Protein AF-A0A0G1MLL8-F1 (afdb_monomer)

Foldseek 3Di:
DVVVVVVVVVVVVVVVCVVVVVPPDDDDDVVVVVVVVQVVCLVVVNRPPDPPVSVVVVVVVVVVVVVVVVLVVQLVVLVVQLVVPPPDDPSVVVSVVSVVVSVVVVVVVVVVVVVVVVVVVVVVVVVD

Nearest PDB structures (foldseek):
  6t5a-assembly1_A  TM=3.967E-01  e=5.509E+00  Human alphaherpesvirus 1

InterPro domains:
  IPR043993 Type IV secretion system pilin [PF18895] (49-119)

Secondary structure (DSSP, 8-state):
-HHHHHHHHHHHHHHHHHHHHT-SS----HHHHHHHHHHHHHHHT-STT--HHHHHHHHHHHHHHHHHHHHHHHHHHHHHHHHTSSSS-HHHHHHHHHHHHHHHHHHHHHHHHHHHHHHHHHHHHHH-

Radius of gyration: 23.52 Å; Cα contacts (8 Å, |Δi|>4): 34; chains: 1; bounding box: 39×46×57 Å

Sequence (128 aa):
MKSILATIVALGQVYLLMPLTAMADVPMNLTDANTSLGEIGNTTGMGGAEDLTTVIGNLINVVLGVLGIIFLVLVVYAGFLYLTDQGGGEKAKKAMKLLTTAVIGIVIIVAAYAISNYVIGAMVAVTT

Solvent-accessible surface area (backbone atoms only — not comparable to full-atom values): 7321 Å² total; per-residue (Å²): 115,74,66,61,57,51,50,55,52,49,53,54,53,48,68,72,48,55,76,62,72,78,64,82,82,69,83,91,44,79,67,58,56,52,52,52,50,44,53,51,13,63,75,68,76,66,30,82,82,63,52,71,66,55,60,50,49,53,52,49,53,53,51,50,54,56,49,51,55,53,51,52,54,49,49,52,52,27,49,52,41,33,70,70,30,92,80,74,49,72,48,28,59,50,17,50,54,50,46,54,54,50,51,52,53,53,51,52,54,54,49,51,53,53,50,52,53,50,54,52,51,53,55,55,64,72,73,108

Mean predicted aligned error: 16.37 Å

Organism: NCBI:txid1618993

Structure (mmCIF, N/CA/C/O backbone):
data_AF-A0A0G1MLL8-F1
#
_entry.id   AF-A0A0G1MLL8-F1
#
loop_
_atom_site.group_PDB
_atom_site.id
_atom_site.type_symbol
_atom_site.label_atom_id
_atom_site.label_alt_id
_atom_site.label_comp_id
_atom_site.label_asym_id
_atom_site.label_entity_id
_atom_site.label_seq_id
_atom_site.pdbx_PDB_ins_code
_atom_site.Cartn_x
_atom_site.Cartn_y
_atom_site.Cartn_z
_atom_site.occupancy
_atom_site.B_iso_or_equiv
_atom_site.auth_seq_id
_atom_site.auth_comp_id
_atom_site.auth_asym_id
_atom_site.auth_atom_id
_atom_site.pdbx_PDB_model_num
ATOM 1 N N . MET A 1 1 ? -9.888 -34.776 10.153 1.00 55.78 1 MET A N 1
ATOM 2 C CA . MET A 1 1 ? -8.966 -33.667 9.802 1.00 55.78 1 MET A CA 1
ATOM 3 C C . MET A 1 1 ? -7.843 -34.082 8.848 1.00 55.78 1 MET A C 1
ATOM 5 O O . MET A 1 1 ? -7.554 -33.321 7.939 1.00 55.78 1 MET A O 1
ATOM 9 N N . LYS A 1 2 ? -7.243 -35.278 8.985 1.00 50.72 2 LYS A N 1
ATOM 10 C CA . LYS A 1 2 ? -6.135 -35.734 8.117 1.00 50.72 2 LYS A CA 1
ATOM 11 C C . LYS A 1 2 ? -6.505 -35.911 6.627 1.00 50.72 2 LYS A C 1
ATOM 13 O O . LYS A 1 2 ? -5.658 -35.694 5.773 1.00 50.72 2 LYS A O 1
ATOM 18 N N . SER A 1 3 ? -7.761 -36.243 6.311 1.00 49.22 3 SER A N 1
ATOM 19 C CA . SER A 1 3 ? -8.236 -36.440 4.931 1.00 49.22 3 SER A CA 1
ATOM 20 C C . SER A 1 3 ? -8.367 -35.143 4.124 1.00 49.22 3 SER A C 1
ATOM 22 O O . SER A 1 3 ? -8.026 -35.141 2.952 1.00 49.22 3 SER A O 1
ATOM 24 N N . ILE A 1 4 ? -8.776 -34.031 4.749 1.00 65.75 4 ILE A N 1
ATOM 25 C CA . ILE A 1 4 ? -8.935 -32.723 4.077 1.00 65.75 4 ILE A CA 1
ATOM 26 C C . ILE A 1 4 ? -7.576 -32.144 3.659 1.00 65.75 4 ILE A C 1
ATOM 28 O O . ILE A 1 4 ? -7.432 -31.629 2.553 1.00 65.75 4 ILE A O 1
ATOM 32 N N . LEU A 1 5 ? -6.559 -32.288 4.515 1.00 57.59 5 LEU A N 1
ATOM 33 C CA . LEU A 1 5 ? -5.183 -31.897 4.196 1.00 57.59 5 LEU A CA 1
ATOM 34 C C . LEU A 1 5 ? -4.614 -32.721 3.029 1.00 57.59 5 LEU A C 1
ATOM 36 O O . LEU A 1 5 ? -3.973 -32.159 2.148 1.00 57.59 5 LEU A O 1
ATOM 40 N N . ALA A 1 6 ? -4.903 -34.026 2.976 1.00 63.22 6 ALA A N 1
ATOM 41 C CA . ALA A 1 6 ? -4.464 -34.886 1.877 1.00 63.22 6 ALA A CA 1
ATOM 42 C C . ALA A 1 6 ? -5.124 -34.521 0.534 1.00 63.22 6 ALA A C 1
ATOM 44 O O . ALA A 1 6 ? -4.461 -34.573 -0.497 1.00 63.22 6 ALA A O 1
ATOM 45 N N . THR A 1 7 ? -6.394 -34.100 0.527 1.00 65.00 7 THR A N 1
ATOM 46 C CA . THR A 1 7 ? -7.098 -33.696 -0.705 1.00 65.00 7 THR A CA 1
ATOM 47 C C . THR A 1 7 ? -6.607 -32.354 -1.253 1.00 65.00 7 THR A C 1
ATOM 49 O O . THR A 1 7 ? -6.464 -32.216 -2.463 1.00 65.00 7 THR A O 1
ATOM 52 N N . ILE A 1 8 ? -6.288 -31.383 -0.389 1.00 70.62 8 ILE A N 1
ATOM 53 C CA . ILE A 1 8 ? -5.698 -30.096 -0.807 1.00 70.62 8 ILE A CA 1
ATOM 54 C C . ILE A 1 8 ? -4.297 -30.310 -1.390 1.00 70.62 8 ILE A C 1
ATOM 56 O O . ILE A 1 8 ? -3.970 -29.745 -2.431 1.00 70.62 8 ILE A O 1
ATOM 60 N N . VAL A 1 9 ? -3.491 -31.175 -0.765 1.00 70.88 9 VAL A N 1
ATOM 61 C CA . VAL A 1 9 ? -2.171 -31.543 -1.294 1.00 70.88 9 VAL A CA 1
ATOM 62 C C . VAL A 1 9 ? -2.313 -32.282 -2.626 1.00 70.88 9 VAL A C 1
ATOM 64 O O . VAL A 1 9 ? -1.617 -31.932 -3.571 1.00 70.88 9 VAL A O 1
ATOM 67 N N . ALA A 1 10 ? -3.250 -33.227 -2.755 1.00 64.44 10 ALA A N 1
ATOM 68 C CA . ALA A 1 10 ? -3.488 -33.946 -4.008 1.00 64.44 10 ALA A CA 1
ATOM 69 C C . ALA A 1 10 ? -3.959 -33.023 -5.147 1.00 64.44 10 ALA A C 1
ATOM 71 O O . ALA A 1 10 ? -3.465 -33.142 -6.264 1.00 64.44 10 ALA A O 1
ATOM 72 N N . LEU A 1 11 ? -4.846 -32.061 -4.872 1.00 65.88 11 LEU A N 1
ATOM 73 C CA . LEU A 1 11 ? -5.262 -31.050 -5.852 1.00 65.88 11 LEU A CA 1
ATOM 74 C C . LEU A 1 11 ? -4.103 -30.124 -6.248 1.00 65.88 11 LEU A C 1
ATOM 76 O O . LEU A 1 11 ? -3.963 -29.797 -7.424 1.00 65.88 11 LEU A O 1
ATOM 80 N N . GLY A 1 12 ? -3.233 -29.768 -5.298 1.00 67.38 12 GLY A N 1
ATOM 81 C CA . GLY A 1 12 ? -2.010 -29.010 -5.571 1.00 67.38 12 GLY A CA 1
ATOM 82 C C . GLY A 1 12 ? -1.007 -29.773 -6.445 1.00 67.38 12 GLY A C 1
ATOM 83 O O . GLY A 1 12 ? -0.409 -29.180 -7.337 1.00 67.38 12 GLY A O 1
ATOM 84 N N . GLN A 1 13 ? -0.863 -31.090 -6.250 1.00 60.09 13 GLN A N 1
ATOM 85 C CA . GLN A 1 13 ? -0.022 -31.940 -7.106 1.00 60.09 13 GLN A CA 1
ATOM 86 C C . GLN A 1 13 ? -0.613 -32.101 -8.516 1.00 60.09 13 GLN A C 1
ATOM 88 O O . GLN A 1 13 ? 0.126 -32.092 -9.495 1.00 60.09 13 GLN A O 1
ATOM 93 N N . VAL A 1 14 ? -1.941 -32.196 -8.640 1.00 62.62 14 VAL A N 1
ATOM 94 C CA . VAL A 1 14 ? -2.627 -32.269 -9.941 1.00 62.62 14 VAL A CA 1
ATOM 95 C C . VAL A 1 14 ? -2.458 -30.968 -10.734 1.00 62.62 14 VAL A C 1
ATOM 97 O O . VAL A 1 14 ? -2.194 -31.028 -11.931 1.00 62.62 14 VAL A O 1
ATOM 100 N N . TYR A 1 15 ? -2.514 -29.802 -10.079 1.00 66.00 15 TYR A N 1
ATOM 101 C CA . TYR A 1 15 ? -2.303 -28.499 -10.730 1.00 66.00 15 TYR A CA 1
ATOM 102 C C . TYR A 1 15 ? -0.866 -28.316 -11.257 1.00 66.00 15 TYR A C 1
ATOM 104 O O . TYR A 1 15 ? -0.647 -27.621 -12.244 1.00 66.00 15 TYR A O 1
ATOM 112 N N . LEU A 1 16 ? 0.106 -28.988 -10.632 1.00 57.06 16 LEU A N 1
ATOM 113 C CA . LEU A 1 16 ? 1.511 -29.024 -11.053 1.00 57.06 16 LEU A CA 1
ATOM 114 C C . LEU A 1 16 ? 1.778 -30.031 -12.192 1.00 57.06 16 LEU A C 1
ATOM 116 O O . LEU A 1 16 ? 2.770 -29.895 -12.901 1.00 57.06 16 LEU A O 1
ATOM 120 N N . LEU A 1 17 ? 0.895 -31.022 -12.388 1.00 54.56 17 LEU A N 1
ATOM 121 C CA . LEU A 1 17 ? 1.021 -32.089 -13.398 1.00 54.56 17 LEU A CA 1
ATOM 122 C C . LEU A 1 17 ? 0.201 -31.849 -14.680 1.00 54.56 17 LEU A C 1
ATOM 124 O O . LEU A 1 17 ? 0.489 -32.462 -15.706 1.00 54.56 17 LEU A O 1
ATOM 128 N N . MET A 1 18 ? -0.777 -30.936 -14.661 1.00 61.22 18 MET A N 1
ATOM 129 C CA . MET A 1 18 ? -1.563 -30.542 -15.841 1.00 61.22 18 MET A CA 1
ATOM 130 C C . MET A 1 18 ? -0.758 -30.052 -17.064 1.00 61.22 18 MET A C 1
ATOM 132 O O . MET A 1 18 ? -1.211 -30.323 -18.178 1.00 61.22 18 MET A O 1
ATOM 136 N N . PRO A 1 19 ? 0.424 -29.410 -16.949 1.00 61.06 19 PRO A N 1
ATOM 137 C CA . PRO A 1 19 ? 1.190 -29.062 -18.145 1.00 61.06 19 PRO A CA 1
ATOM 138 C C . PRO A 1 19 ? 1.805 -30.280 -18.857 1.00 61.06 19 PRO A C 1
ATOM 140 O O . PRO A 1 19 ? 2.237 -30.142 -19.995 1.00 61.06 19 PRO A O 1
ATOM 143 N N . LEU A 1 20 ? 1.813 -31.479 -18.252 1.00 50.62 20 LEU A N 1
ATOM 144 C CA . LEU A 1 20 ? 2.410 -32.671 -18.866 1.00 50.62 20 LEU A CA 1
ATOM 145 C C . LEU A 1 20 ? 1.467 -33.384 -19.853 1.00 50.62 20 LEU A C 1
ATOM 147 O O . LEU A 1 20 ? 1.936 -33.997 -20.808 1.00 50.62 20 LEU A O 1
ATOM 151 N N . THR A 1 21 ? 0.143 -33.290 -19.677 1.00 51.69 21 THR A N 1
ATOM 152 C CA . THR A 1 21 ? -0.826 -33.963 -20.570 1.00 51.69 21 THR A CA 1
ATOM 153 C C . THR A 1 21 ? -1.193 -33.146 -21.808 1.00 51.69 21 THR A C 1
ATOM 155 O O . THR A 1 21 ? -1.791 -33.687 -22.733 1.00 51.69 21 THR A O 1
ATOM 158 N N . ALA A 1 22 ? -0.798 -31.871 -21.871 1.00 50.97 22 ALA A N 1
ATOM 159 C CA . ALA A 1 22 ? -0.917 -31.044 -23.074 1.00 50.97 22 ALA A CA 1
ATOM 160 C C . ALA A 1 22 ? 0.177 -31.340 -24.128 1.00 50.97 22 ALA A C 1
ATOM 162 O O . ALA A 1 22 ? 0.176 -30.736 -25.196 1.00 50.97 22 ALA A O 1
ATOM 163 N N . MET A 1 23 ? 1.102 -32.266 -23.844 1.00 51.97 23 MET A N 1
ATOM 164 C CA . MET A 1 23 ? 2.315 -32.521 -24.634 1.00 51.97 23 MET A CA 1
ATOM 165 C C . MET A 1 23 ? 2.279 -33.863 -25.392 1.00 51.97 23 MET A C 1
ATOM 167 O O . MET A 1 23 ? 3.328 -34.462 -25.615 1.00 51.97 23 MET A O 1
ATOM 171 N N . ALA A 1 24 ? 1.102 -34.400 -25.730 1.00 48.31 24 ALA A N 1
ATOM 172 C CA . ALA A 1 24 ? 1.015 -35.721 -26.368 1.00 48.31 24 ALA A CA 1
ATOM 173 C C . ALA A 1 24 ? 1.029 -35.697 -27.911 1.00 48.31 24 ALA A C 1
ATOM 175 O O . ALA A 1 24 ? 1.341 -36.724 -28.498 1.00 48.31 24 ALA A O 1
ATOM 176 N N . ASP A 1 25 ? 0.776 -34.554 -28.564 1.00 50.00 25 ASP A N 1
ATOM 177 C CA . ASP A 1 25 ? 0.759 -34.434 -30.036 1.00 50.00 25 ASP A CA 1
ATOM 178 C C . ASP A 1 25 ? 1.302 -33.073 -30.522 1.00 50.00 25 ASP A C 1
ATOM 180 O O . ASP A 1 25 ? 0.648 -32.352 -31.276 1.00 50.00 25 ASP A O 1
ATOM 184 N N . VAL A 1 26 ? 2.509 -32.683 -30.095 1.00 49.97 26 VAL A N 1
ATOM 185 C CA . VAL A 1 26 ? 3.210 -31.552 -30.731 1.00 49.97 26 VAL A CA 1
ATOM 186 C C . VAL A 1 26 ? 4.243 -32.119 -31.707 1.00 49.97 26 VAL A C 1
ATOM 188 O O . VAL A 1 26 ? 5.194 -32.766 -31.260 1.00 49.97 26 VAL A O 1
ATOM 191 N N . PRO A 1 27 ? 4.091 -31.923 -33.032 1.00 50.06 27 PRO A N 1
ATOM 192 C CA . PRO A 1 27 ? 5.147 -32.264 -33.976 1.00 50.06 27 PRO A CA 1
ATOM 193 C C . PRO A 1 27 ? 6.420 -31.526 -33.547 1.00 50.06 27 PRO A C 1
ATOM 195 O O . PRO A 1 27 ? 6.407 -30.305 -33.422 1.00 50.06 27 PRO A O 1
ATOM 198 N N . MET A 1 28 ? 7.500 -32.266 -33.267 1.00 51.06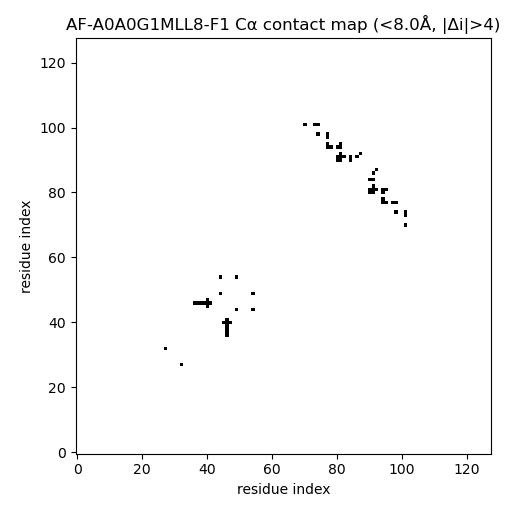 28 MET A N 1
ATOM 199 C CA . MET A 1 28 ? 8.788 -31.697 -32.857 1.00 51.06 28 MET A CA 1
ATOM 200 C C . MET A 1 28 ? 9.316 -30.765 -33.947 1.00 51.06 28 MET A C 1
ATOM 202 O O . MET A 1 28 ? 9.994 -31.186 -34.883 1.00 51.06 28 MET A O 1
ATOM 206 N N . ASN A 1 29 ? 9.022 -29.483 -33.793 1.00 56.53 29 ASN A N 1
ATOM 207 C CA . ASN A 1 29 ? 9.713 -28.407 -34.462 1.00 56.53 29 ASN A CA 1
ATOM 208 C C . ASN A 1 29 ? 10.704 -27.840 -33.441 1.00 56.53 29 ASN A C 1
ATOM 210 O O . ASN A 1 29 ? 10.312 -27.363 -32.375 1.00 56.53 29 ASN A O 1
ATOM 214 N N . LEU A 1 30 ? 12.004 -27.937 -33.731 1.00 56.72 30 LEU A N 1
ATOM 215 C CA . LEU A 1 30 ? 13.088 -27.500 -32.833 1.00 56.72 30 LEU A CA 1
ATOM 216 C C . LEU A 1 30 ? 12.971 -26.015 -32.435 1.00 56.72 30 LEU A C 1
ATOM 218 O O . LEU A 1 30 ? 13.517 -25.597 -31.416 1.00 56.72 30 LEU A O 1
ATOM 222 N N . THR A 1 31 ? 12.235 -25.233 -33.223 1.00 58.19 31 THR A N 1
ATOM 223 C CA . THR A 1 31 ? 11.931 -23.824 -32.970 1.00 58.19 31 THR A CA 1
ATOM 224 C C . THR A 1 31 ? 10.880 -23.634 -31.873 1.00 58.19 31 THR A C 1
ATOM 226 O O . THR A 1 31 ? 11.077 -22.781 -31.012 1.00 58.19 31 THR A O 1
ATOM 229 N N . ASP A 1 32 ? 9.835 -24.467 -31.833 1.00 62.41 32 ASP A N 1
ATOM 230 C CA . ASP A 1 32 ? 8.753 -24.355 -30.843 1.00 62.41 32 ASP A CA 1
ATOM 231 C C . ASP A 1 32 ? 9.208 -24.844 -29.458 1.00 62.41 32 ASP A C 1
ATOM 233 O O . ASP A 1 32 ? 8.868 -24.265 -28.426 1.00 62.41 32 ASP A O 1
ATOM 237 N N . ALA A 1 33 ? 10.085 -25.853 -29.431 1.00 59.28 33 ALA A N 1
ATOM 238 C CA . ALA A 1 33 ? 10.717 -26.321 -28.201 1.00 59.28 33 ALA A CA 1
ATOM 239 C C . ALA A 1 33 ? 11.573 -25.226 -27.541 1.00 59.28 33 ALA A C 1
ATOM 241 O O . ALA A 1 33 ? 11.531 -25.071 -26.325 1.00 59.28 33 ALA A O 1
ATOM 242 N N . ASN A 1 34 ? 12.313 -24.423 -28.314 1.00 61.47 34 ASN A N 1
ATOM 243 C CA . ASN A 1 34 ? 13.118 -23.332 -27.756 1.00 61.47 34 ASN A CA 1
ATOM 244 C C . ASN A 1 34 ? 12.238 -22.196 -27.203 1.00 61.47 34 ASN A C 1
ATOM 246 O O . ASN A 1 34 ? 12.517 -21.658 -26.134 1.00 61.47 34 ASN A O 1
ATOM 250 N N . THR A 1 35 ? 11.131 -21.873 -27.876 1.00 65.06 35 THR A N 1
ATOM 251 C CA . THR A 1 35 ? 10.182 -20.864 -27.383 1.00 65.06 35 THR A CA 1
ATOM 252 C C . THR A 1 35 ? 9.459 -21.321 -26.119 1.00 65.06 35 THR A C 1
ATOM 254 O O . THR A 1 35 ? 9.360 -20.548 -25.169 1.00 65.06 35 THR A O 1
ATOM 257 N N . SER A 1 36 ? 9.045 -22.590 -26.040 1.00 65.75 36 SER A N 1
ATOM 258 C CA . SER A 1 36 ? 8.406 -23.136 -24.838 1.00 65.75 36 SER A CA 1
ATOM 259 C C . SER A 1 36 ? 9.389 -23.284 -23.676 1.00 65.75 36 SER A C 1
ATOM 261 O O . SER A 1 36 ? 9.027 -23.021 -22.535 1.00 65.75 36 SER A O 1
ATOM 263 N N . LEU A 1 37 ? 10.650 -23.638 -23.937 1.00 61.84 37 LEU A N 1
ATOM 264 C CA . LEU A 1 37 ? 11.693 -23.669 -22.907 1.00 61.84 37 LEU A CA 1
ATOM 265 C C . LEU A 1 37 ? 12.088 -22.262 -22.432 1.00 61.84 37 LEU A C 1
ATOM 267 O O . LEU A 1 37 ? 12.397 -22.095 -21.256 1.00 61.84 37 LEU A O 1
ATOM 271 N N . GLY A 1 38 ? 12.036 -21.249 -23.301 1.00 65.94 38 GLY A N 1
ATOM 272 C CA . GLY A 1 38 ? 12.221 -19.844 -22.926 1.00 65.94 38 GLY A CA 1
ATOM 273 C C . GLY A 1 38 ? 11.080 -19.307 -22.059 1.00 65.94 38 GLY A C 1
ATO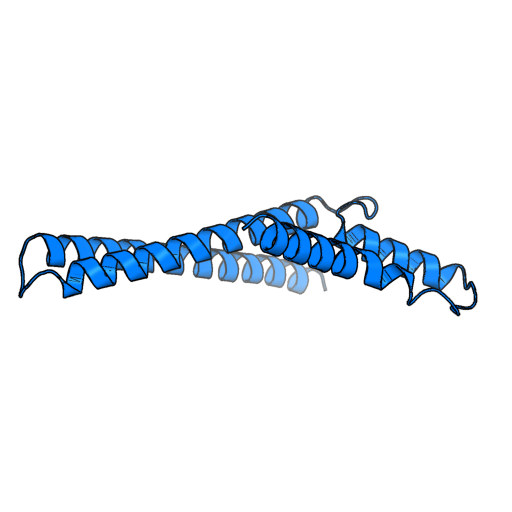M 274 O O . GLY A 1 38 ? 11.326 -18.622 -21.070 1.00 65.94 38 GLY A O 1
ATOM 275 N N . GLU A 1 39 ? 9.836 -19.676 -22.366 1.00 65.44 39 GLU A N 1
ATOM 276 C CA . GLU A 1 39 ? 8.651 -19.276 -21.596 1.00 65.44 39 GLU A CA 1
ATOM 277 C C . GLU A 1 39 ? 8.569 -20.007 -20.240 1.00 65.44 39 GLU A C 1
ATOM 279 O O . GLU A 1 39 ? 8.289 -19.397 -19.205 1.00 65.44 39 GLU A O 1
ATOM 284 N N . ILE A 1 40 ? 8.926 -21.296 -20.203 1.00 61.22 40 ILE A N 1
ATOM 285 C CA . ILE A 1 40 ? 9.092 -22.064 -18.958 1.00 61.22 40 ILE A CA 1
ATOM 286 C C . ILE A 1 40 ? 10.292 -21.537 -18.153 1.00 61.22 40 ILE A C 1
ATOM 288 O O . ILE A 1 40 ? 10.212 -21.412 -16.934 1.00 61.22 40 ILE A O 1
ATOM 292 N N . GLY A 1 41 ? 11.392 -21.162 -18.808 1.00 62.34 41 GLY A N 1
ATOM 293 C CA . GLY A 1 41 ? 12.556 -20.546 -18.170 1.00 62.34 41 GLY A CA 1
ATOM 294 C C . GLY A 1 41 ? 12.230 -19.197 -17.524 1.00 62.34 41 GLY A C 1
ATOM 295 O O . GLY A 1 41 ? 12.616 -18.965 -16.384 1.00 62.34 41 GLY A O 1
ATOM 296 N N . ASN A 1 42 ? 11.453 -18.351 -18.199 1.00 66.06 42 ASN A N 1
ATOM 297 C CA . ASN A 1 42 ? 11.017 -17.041 -17.701 1.00 66.06 42 ASN A CA 1
ATOM 298 C C . ASN A 1 42 ? 9.988 -17.144 -16.558 1.00 66.06 42 ASN A C 1
ATOM 300 O O . ASN A 1 42 ? 9.921 -16.292 -15.678 1.00 66.06 42 ASN A O 1
ATOM 304 N N . THR A 1 43 ? 9.188 -18.212 -16.532 1.00 55.75 43 THR A N 1
ATOM 305 C CA . THR A 1 43 ? 8.245 -18.474 -15.429 1.00 55.75 43 THR A CA 1
ATOM 306 C C . THR A 1 43 ? 8.906 -19.157 -14.227 1.00 55.75 43 THR A C 1
ATOM 308 O O . THR A 1 43 ? 8.384 -19.071 -13.116 1.00 55.75 43 THR A O 1
ATOM 311 N N . THR A 1 44 ? 10.067 -19.794 -14.418 1.00 58.28 44 THR A N 1
ATOM 312 C CA . THR A 1 44 ? 10.847 -20.461 -13.357 1.00 58.28 44 THR A CA 1
ATOM 313 C C . THR A 1 44 ? 12.101 -19.692 -12.918 1.00 58.28 44 THR A C 1
ATOM 315 O O . THR A 1 44 ? 12.775 -20.127 -11.986 1.00 58.28 44 THR A O 1
ATOM 318 N N . GLY A 1 45 ? 12.408 -18.543 -13.537 1.00 57.12 45 GLY A N 1
ATOM 319 C CA . GLY A 1 45 ? 13.612 -17.744 -13.263 1.00 57.12 45 GLY A CA 1
ATOM 320 C C 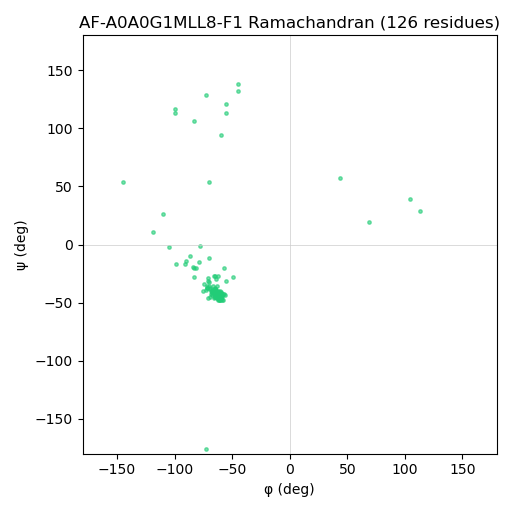. GLY A 1 45 ? 14.921 -18.408 -13.717 1.00 57.12 45 GLY A C 1
ATOM 321 O O . GLY A 1 45 ? 15.993 -18.091 -13.205 1.00 57.12 45 GLY A O 1
ATOM 322 N N . MET A 1 46 ? 14.834 -19.387 -14.622 1.00 57.84 46 MET A N 1
ATOM 323 C CA . MET A 1 46 ? 15.953 -20.184 -15.143 1.00 57.84 46 MET A CA 1
ATOM 324 C C . MET A 1 46 ? 16.145 -20.021 -16.664 1.00 57.84 46 MET A C 1
ATOM 326 O O . MET A 1 46 ? 16.900 -20.776 -17.277 1.00 57.84 46 MET A O 1
ATOM 330 N N . GLY A 1 47 ? 15.469 -19.051 -17.288 1.00 51.00 47 GLY A N 1
ATOM 331 C CA . GLY A 1 47 ? 15.706 -18.648 -18.674 1.00 51.00 47 GLY A CA 1
ATOM 332 C C . GLY A 1 47 ? 17.018 -17.871 -18.769 1.00 51.00 47 GLY A C 1
ATOM 333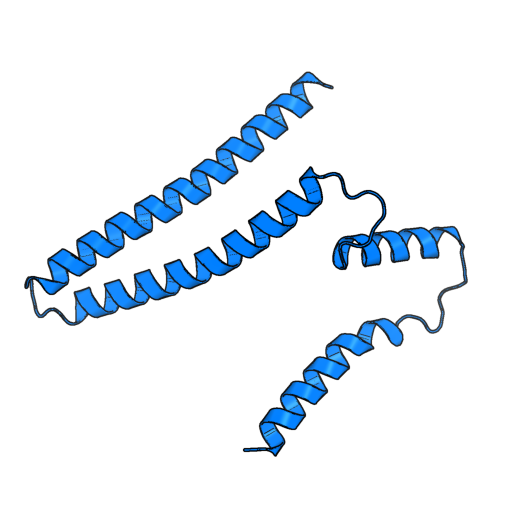 O O . GLY A 1 47 ? 17.260 -16.972 -17.975 1.00 51.00 47 GLY A O 1
ATOM 334 N N . GLY A 1 48 ? 17.903 -18.268 -19.685 1.00 48.91 48 GLY A N 1
ATOM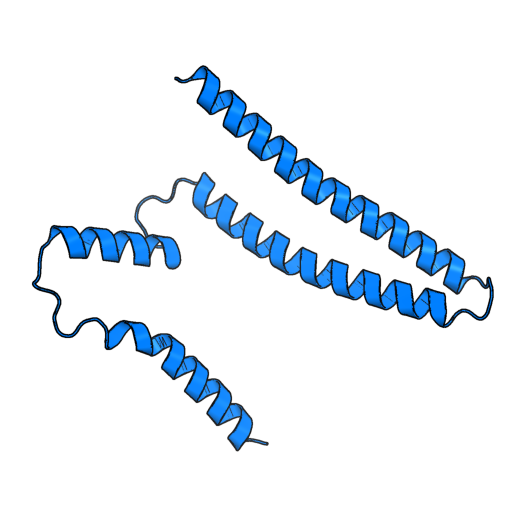 335 C CA . GLY A 1 48 ? 19.284 -17.787 -19.770 1.00 48.91 48 GLY A CA 1
ATOM 336 C C . GLY A 1 48 ? 19.455 -16.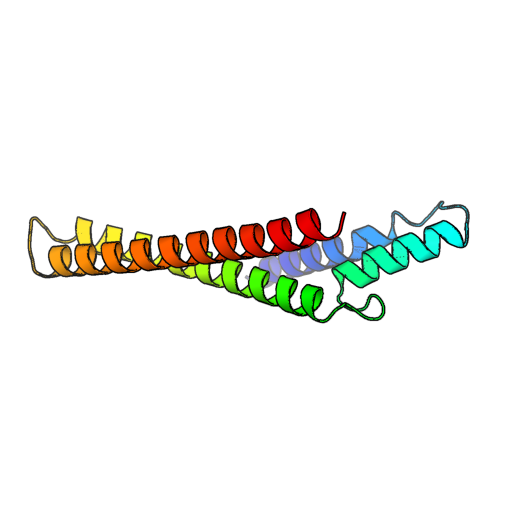271 -19.629 1.00 48.91 48 GLY A C 1
ATOM 337 O O . GLY A 1 48 ? 18.707 -15.504 -20.220 1.00 48.91 48 GLY A O 1
ATOM 338 N N . ALA A 1 49 ? 20.485 -15.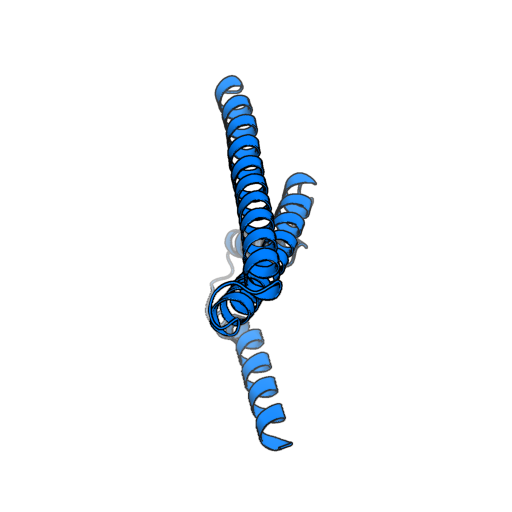879 -18.869 1.00 51.06 49 ALA A N 1
ATOM 339 C CA . ALA A 1 49 ? 20.916 -14.495 -18.684 1.00 51.06 49 ALA A CA 1
ATOM 340 C C . ALA A 1 49 ? 19.740 -13.531 -18.469 1.00 51.06 49 ALA A C 1
ATOM 342 O O . ALA A 1 49 ? 19.578 -12.580 -19.231 1.00 51.06 49 ALA A O 1
ATOM 343 N N . GLU A 1 50 ? 18.907 -13.784 -17.452 1.00 54.69 50 GLU A N 1
ATOM 344 C CA . GLU A 1 50 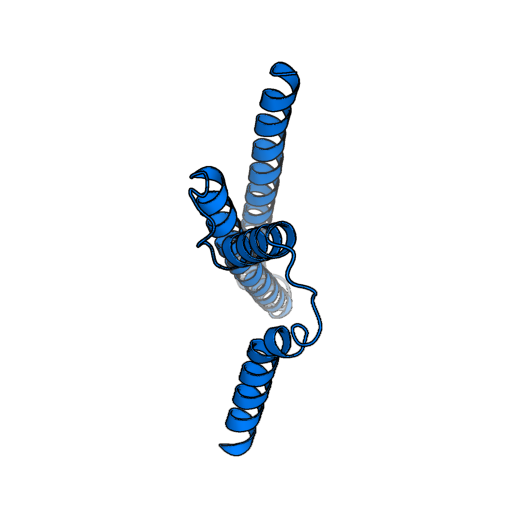? 17.947 -12.771 -17.030 1.00 54.69 50 GLU A CA 1
ATOM 345 C C . GLU A 1 50 ? 18.722 -11.495 -16.715 1.00 54.69 50 GLU A C 1
ATOM 347 O O . GLU A 1 50 ? 19.544 -11.450 -15.794 1.00 54.69 50 GLU A O 1
ATOM 352 N N . ASP A 1 51 ? 18.487 -10.477 -17.541 1.00 63.53 51 ASP A N 1
ATOM 353 C CA . ASP A 1 51 ? 18.937 -9.122 -17.294 1.00 63.53 51 ASP A CA 1
ATOM 354 C C . ASP A 1 51 ? 18.636 -8.813 -15.828 1.00 63.53 51 ASP A C 1
ATOM 356 O O . ASP A 1 51 ? 17.535 -9.094 -15.344 1.00 63.53 51 ASP A O 1
ATOM 360 N N . LEU A 1 52 ? 19.608 -8.271 -15.096 1.00 68.75 52 LEU A N 1
ATOM 361 C CA . LEU A 1 52 ? 19.488 -8.015 -13.655 1.00 68.75 52 LEU A CA 1
ATOM 362 C C . LEU A 1 52 ? 18.179 -7.263 -13.313 1.00 68.75 52 LEU A C 1
ATOM 364 O O . LEU A 1 52 ? 17.592 -7.448 -12.248 1.00 68.75 52 LEU A O 1
ATOM 368 N N . THR A 1 53 ? 17.686 -6.474 -14.267 1.00 69.00 53 THR A N 1
ATOM 369 C CA . THR A 1 53 ? 16.393 -5.788 -14.281 1.00 69.00 53 THR A CA 1
ATOM 370 C C . THR A 1 53 ? 15.179 -6.718 -14.120 1.00 69.00 53 THR A C 1
ATOM 372 O O . THR A 1 53 ? 14.274 -6.381 -13.359 1.00 69.00 53 THR A O 1
ATOM 375 N N . THR A 1 54 ? 15.139 -7.882 -14.776 1.00 75.38 54 THR A N 1
ATOM 376 C CA . THR A 1 54 ? 14.016 -8.838 -14.712 1.00 75.38 54 THR A CA 1
ATOM 377 C C . THR A 1 54 ? 13.948 -9.529 -13.355 1.00 75.38 54 THR A C 1
ATOM 379 O O . THR A 1 54 ? 12.888 -9.536 -12.725 1.00 75.38 54 THR A O 1
ATOM 382 N N . VAL A 1 55 ? 15.085 -10.009 -12.839 1.00 79.12 55 VAL A N 1
ATOM 383 C CA . VAL A 1 55 ? 15.163 -10.642 -11.510 1.00 79.12 55 VAL A CA 1
ATOM 384 C C . VAL A 1 55 ? 14.734 -9.660 -10.418 1.00 79.12 55 VAL A C 1
ATOM 386 O O . VAL A 1 55 ? 13.929 -9.993 -9.542 1.00 79.12 55 VAL A O 1
ATOM 389 N N . ILE A 1 56 ? 15.229 -8.419 -10.486 1.00 76.62 56 ILE A N 1
ATOM 390 C CA . ILE A 1 56 ? 14.850 -7.356 -9.549 1.00 76.62 56 ILE A CA 1
ATOM 391 C C . ILE A 1 56 ? 13.366 -7.002 -9.709 1.00 76.62 56 ILE A C 1
ATOM 393 O O . ILE A 1 56 ? 12.666 -6.862 -8.708 1.00 76.62 56 ILE A O 1
ATOM 397 N N . GLY A 1 57 ? 12.861 -6.902 -10.940 1.00 81.00 57 GLY A N 1
ATOM 398 C CA . GLY A 1 57 ? 11.452 -6.627 -11.215 1.00 81.00 57 GLY A CA 1
ATOM 399 C C . GLY A 1 57 ? 10.518 -7.691 -10.637 1.00 81.00 57 GLY A C 1
ATOM 400 O O . GLY A 1 57 ? 9.497 -7.358 -10.031 1.00 81.00 57 GLY A O 1
ATOM 401 N N . ASN A 1 58 ? 10.880 -8.969 -10.748 1.00 82.19 58 ASN A N 1
ATOM 402 C CA . ASN A 1 58 ? 10.093 -10.061 -10.185 1.00 82.19 58 ASN A CA 1
ATOM 403 C C . ASN A 1 58 ? 10.127 -10.046 -8.645 1.00 82.19 58 ASN A C 1
ATOM 405 O O . ASN A 1 58 ? 9.086 -10.147 -7.996 1.00 82.19 58 ASN A O 1
ATOM 409 N N . LEU A 1 59 ? 11.300 -9.805 -8.044 1.00 83.69 59 LEU A N 1
ATOM 410 C CA . LEU A 1 59 ? 11.436 -9.648 -6.591 1.00 83.69 59 LEU A CA 1
ATOM 411 C C . LEU A 1 59 ? 10.587 -8.485 -6.055 1.00 83.69 59 LEU A C 1
ATOM 413 O O . LEU A 1 59 ? 9.884 -8.639 -5.056 1.00 83.69 59 LEU A O 1
ATOM 417 N N . ILE A 1 60 ? 10.620 -7.334 -6.732 1.00 86.19 60 ILE A N 1
ATOM 418 C CA . ILE A 1 60 ? 9.807 -6.161 -6.399 1.00 86.19 60 ILE A CA 1
ATOM 419 C C . ILE A 1 60 ? 8.319 -6.530 -6.436 1.00 86.19 60 ILE A C 1
ATOM 421 O O . ILE A 1 60 ? 7.613 -6.268 -5.465 1.00 86.19 60 ILE A O 1
ATOM 425 N N . ASN A 1 61 ? 7.845 -7.205 -7.488 1.00 84.69 61 ASN A N 1
ATOM 426 C CA . ASN A 1 61 ? 6.444 -7.630 -7.590 1.00 84.69 61 ASN A CA 1
ATOM 427 C C . ASN A 1 61 ? 6.013 -8.551 -6.437 1.00 84.69 61 ASN A C 1
ATOM 429 O O . ASN A 1 61 ? 4.947 -8.345 -5.855 1.00 84.69 61 ASN A O 1
ATOM 433 N N . VAL A 1 62 ? 6.852 -9.519 -6.053 1.00 87.94 62 VAL A N 1
ATOM 434 C CA . VAL A 1 62 ? 6.573 -10.404 -4.910 1.00 87.94 62 VAL A CA 1
ATOM 435 C C . VAL A 1 62 ? 6.477 -9.604 -3.608 1.00 87.94 62 VAL A C 1
ATOM 437 O O . VAL A 1 62 ? 5.523 -9.771 -2.845 1.00 87.94 62 VAL A O 1
ATOM 440 N N . VAL A 1 63 ? 7.426 -8.696 -3.361 1.00 87.94 63 VAL A N 1
ATOM 441 C CA . VAL A 1 63 ? 7.437 -7.859 -2.152 1.00 87.94 63 VAL A CA 1
ATOM 442 C C . VAL A 1 63 ? 6.221 -6.932 -2.113 1.00 87.94 63 VAL A C 1
ATOM 444 O O . VAL A 1 63 ? 5.559 -6.853 -1.079 1.00 87.94 63 VAL A O 1
ATOM 447 N N . LEU A 1 64 ? 5.870 -6.278 -3.227 1.00 87.38 64 LEU A N 1
ATOM 448 C CA . LEU A 1 64 ? 4.673 -5.437 -3.321 1.00 87.38 64 LEU A CA 1
ATOM 449 C C . LEU A 1 64 ? 3.386 -6.231 -3.071 1.00 87.38 64 LEU A C 1
ATOM 451 O O . LEU A 1 64 ? 2.500 -5.731 -2.377 1.00 87.38 64 LEU A O 1
ATOM 455 N N . GLY A 1 65 ? 3.286 -7.461 -3.582 1.00 88.38 65 GLY A N 1
ATOM 456 C CA . GLY A 1 65 ? 2.136 -8.335 -3.342 1.00 88.38 65 GLY A CA 1
ATOM 457 C C . GLY A 1 65 ? 1.947 -8.653 -1.856 1.00 88.38 65 GLY A C 1
ATOM 458 O O . GLY A 1 65 ? 0.853 -8.489 -1.313 1.00 88.38 65 GLY A O 1
ATOM 459 N N . VAL A 1 66 ? 3.028 -9.033 -1.168 1.00 91.75 66 VAL A N 1
ATOM 460 C CA . VAL A 1 66 ? 2.999 -9.314 0.278 1.00 91.75 66 VAL A CA 1
ATOM 461 C C . VAL A 1 66 ? 2.681 -8.051 1.083 1.00 91.75 66 VAL A C 1
ATOM 463 O O . VAL A 1 66 ? 1.843 -8.092 1.987 1.00 91.75 66 VAL A O 1
ATOM 466 N N . LEU A 1 67 ? 3.289 -6.912 0.738 1.00 89.69 67 LEU A N 1
ATOM 467 C CA . LEU A 1 67 ? 2.998 -5.628 1.379 1.00 89.69 67 LEU A CA 1
ATOM 468 C C . LEU A 1 67 ? 1.525 -5.240 1.216 1.00 89.69 67 LEU A C 1
ATOM 470 O O . LEU A 1 67 ? 0.898 -4.845 2.196 1.00 89.69 67 LEU A O 1
ATOM 474 N N . GLY A 1 68 ? 0.949 -5.395 0.023 1.00 88.88 68 GLY A N 1
ATOM 475 C CA . GLY A 1 68 ? -0.457 -5.078 -0.236 1.00 88.88 68 GLY A CA 1
ATOM 476 C C . GLY A 1 68 ? -1.416 -5.830 0.691 1.00 88.88 68 GLY A C 1
ATOM 477 O O . GLY A 1 68 ? -2.323 -5.228 1.269 1.00 88.88 68 GLY A O 1
ATOM 478 N N . ILE A 1 69 ? -1.170 -7.125 0.913 1.00 92.31 69 ILE A N 1
ATOM 479 C CA . ILE A 1 69 ? -1.966 -7.952 1.833 1.00 92.31 69 ILE A CA 1
ATOM 480 C C . ILE A 1 69 ? -1.834 -7.447 3.278 1.00 92.31 69 ILE A C 1
ATOM 482 O O . ILE A 1 69 ? -2.833 -7.327 3.988 1.00 92.31 69 ILE A O 1
ATOM 486 N N . ILE A 1 70 ? -0.621 -7.101 3.717 1.00 91.50 70 ILE A N 1
ATOM 487 C CA . ILE A 1 70 ? -0.380 -6.570 5.068 1.00 91.50 70 ILE A CA 1
ATOM 488 C C . ILE A 1 70 ? -1.111 -5.236 5.272 1.00 91.50 70 ILE A C 1
ATOM 490 O O . ILE A 1 70 ? -1.766 -5.038 6.298 1.00 91.50 70 ILE A O 1
ATOM 494 N N . PHE A 1 71 ? -1.039 -4.331 4.293 1.00 89.12 71 PHE A N 1
ATOM 495 C CA . PHE A 1 71 ? -1.745 -3.050 4.336 1.00 89.12 71 PHE A CA 1
ATOM 496 C C . PHE A 1 71 ? -3.262 -3.238 4.406 1.00 89.12 71 PHE A C 1
ATOM 498 O O . PHE A 1 71 ? -3.917 -2.559 5.196 1.00 89.12 71 PHE A O 1
ATOM 505 N N . LEU A 1 72 ? -3.818 -4.189 3.651 1.00 90.88 72 LEU A N 1
ATOM 506 C CA . LEU A 1 72 ? -5.242 -4.517 3.711 1.00 90.88 72 LEU A CA 1
ATOM 507 C C . LEU A 1 72 ? -5.659 -4.945 5.126 1.00 90.88 72 LEU A C 1
ATOM 509 O O . LEU A 1 72 ? -6.628 -4.418 5.673 1.00 90.88 72 LEU A O 1
ATOM 513 N N . VAL A 1 73 ? -4.900 -5.850 5.750 1.00 93.31 73 VAL A N 1
ATOM 514 C CA . VAL A 1 73 ? -5.171 -6.310 7.122 1.00 93.31 73 VAL A CA 1
ATOM 515 C C . VAL A 1 73 ? -5.076 -5.156 8.126 1.00 93.31 73 VAL A C 1
ATOM 517 O O . VAL A 1 73 ? -5.923 -5.043 9.013 1.00 93.31 73 VAL A O 1
ATOM 520 N N . LEU A 1 74 ? -4.094 -4.261 7.976 1.00 90.19 74 LEU A N 1
ATOM 521 C CA . LEU A 1 74 ? -3.945 -3.083 8.837 1.00 90.19 74 LEU A CA 1
ATOM 522 C C . LEU A 1 74 ? -5.115 -2.105 8.711 1.00 90.19 74 LEU A C 1
ATOM 524 O O . LEU A 1 74 ? -5.582 -1.593 9.729 1.00 90.19 74 LEU A O 1
ATOM 528 N N . VAL A 1 75 ? -5.607 -1.856 7.494 1.00 90.75 75 VAL A N 1
ATOM 529 C CA . VAL A 1 75 ? -6.771 -0.987 7.260 1.00 90.75 75 VAL A CA 1
ATOM 530 C C . VAL A 1 75 ? -8.018 -1.580 7.908 1.00 90.75 75 VAL A C 1
ATOM 532 O O . VAL A 1 75 ? -8.746 -0.865 8.595 1.00 90.75 75 VAL A O 1
ATOM 535 N N . VAL A 1 76 ? -8.232 -2.890 7.764 1.00 92.56 76 VAL A N 1
ATOM 536 C CA . VAL A 1 76 ? -9.346 -3.595 8.410 1.00 92.56 76 VAL A CA 1
ATOM 537 C C . VAL A 1 76 ? -9.240 -3.500 9.935 1.00 92.56 76 VAL A C 1
ATOM 539 O O . VAL A 1 76 ? -10.205 -3.119 10.596 1.00 92.56 76 VAL A O 1
ATOM 542 N N . TYR A 1 77 ? -8.061 -3.767 10.505 1.00 90.62 77 TYR A N 1
ATOM 543 C CA . TYR A 1 77 ? -7.825 -3.656 11.947 1.00 90.62 77 TYR A CA 1
ATOM 544 C C . TYR A 1 77 ? -8.056 -2.231 12.471 1.00 90.62 77 TYR A C 1
ATOM 546 O O . TYR A 1 77 ? -8.707 -2.040 13.500 1.00 90.62 77 TYR A O 1
ATOM 554 N N . ALA A 1 78 ? -7.571 -1.218 11.752 1.00 90.12 78 ALA A N 1
ATOM 555 C CA . ALA A 1 78 ? -7.795 0.178 12.104 1.00 90.12 78 ALA A CA 1
ATOM 556 C C . ALA A 1 78 ? -9.279 0.560 12.011 1.00 90.12 78 ALA A C 1
ATOM 558 O O . ALA A 1 78 ? -9.780 1.266 12.883 1.00 90.12 78 ALA A O 1
ATOM 559 N N . GLY A 1 79 ? -9.993 0.052 11.003 1.00 88.94 79 GLY A N 1
ATOM 560 C CA . GLY A 1 79 ? -11.436 0.227 10.857 1.00 88.94 79 GLY A CA 1
ATOM 561 C C . GLY A 1 79 ? -12.207 -0.352 12.042 1.00 88.94 79 GLY A C 1
ATOM 562 O O . GLY A 1 79 ? -13.019 0.347 12.644 1.00 88.94 79 GLY A O 1
ATOM 563 N N . PHE A 1 80 ? -11.897 -1.583 12.458 1.00 90.00 80 PHE A N 1
ATOM 564 C CA . PHE A 1 80 ? -12.502 -2.177 13.654 1.00 90.00 80 PHE A CA 1
ATOM 565 C C . PHE A 1 80 ? -12.177 -1.394 14.926 1.00 90.00 80 PHE A C 1
ATOM 567 O O . PHE A 1 80 ? -13.062 -1.180 15.756 1.00 90.00 80 PHE A O 1
ATOM 574 N N . LEU A 1 81 ? -10.935 -0.930 15.080 1.00 88.56 81 LEU A N 1
ATOM 575 C CA . LEU A 1 81 ? -10.527 -0.124 16.229 1.00 88.56 81 LEU A CA 1
ATOM 576 C C . LEU A 1 81 ? -11.272 1.218 16.283 1.00 88.56 81 LEU A C 1
ATOM 578 O O . LEU A 1 81 ? -11.608 1.675 17.372 1.00 88.56 81 LEU A O 1
ATOM 582 N N . TYR A 1 82 ? -11.546 1.822 15.124 1.00 88.31 82 TYR A N 1
ATOM 583 C CA . TYR A 1 82 ? -12.329 3.049 15.016 1.00 88.31 82 TYR A CA 1
ATOM 584 C C . TYR A 1 82 ? -13.807 2.818 15.357 1.00 88.31 82 TYR A C 1
ATOM 586 O O . TYR A 1 82 ? -14.377 3.579 16.129 1.00 88.31 82 TYR A O 1
ATOM 594 N N . LEU A 1 83 ? -14.409 1.744 14.834 1.00 87.62 83 LEU A N 1
ATOM 595 C CA . LEU A 1 83 ? -15.825 1.417 15.050 1.00 87.62 83 LEU A CA 1
ATOM 596 C C . LEU A 1 83 ? -16.129 0.946 16.478 1.00 87.62 83 LEU A C 1
ATOM 598 O O . LEU A 1 83 ? -17.224 1.170 16.984 1.00 87.62 83 LEU A O 1
ATOM 602 N N . THR A 1 84 ? -15.169 0.290 17.132 1.00 85.81 84 THR A N 1
ATOM 603 C CA . THR A 1 84 ? -15.330 -0.204 18.512 1.00 85.81 84 THR A CA 1
ATOM 604 C C . THR A 1 84 ? -15.164 0.914 19.547 1.00 85.81 84 THR A C 1
ATOM 606 O O . THR A 1 84 ? -15.526 0.751 20.713 1.00 85.81 84 THR A O 1
ATOM 609 N N . ASP A 1 85 ? -14.606 2.058 19.152 1.00 79.81 85 ASP A N 1
ATOM 610 C CA . ASP A 1 85 ? -14.463 3.204 20.036 1.00 79.81 85 ASP A CA 1
ATOM 611 C C . ASP A 1 85 ? -15.775 3.997 20.052 1.00 79.81 85 ASP A C 1
ATOM 613 O O . ASP A 1 85 ? -16.134 4.659 19.084 1.00 79.81 85 ASP A O 1
ATOM 617 N N . GLN A 1 86 ? -16.520 3.883 21.151 1.00 75.19 86 GLN A N 1
ATOM 618 C CA . GLN A 1 86 ? -17.894 4.373 21.322 1.00 75.19 86 GLN A CA 1
ATOM 619 C C . GLN A 1 86 ? -18.009 5.915 21.392 1.00 75.19 86 GLN A C 1
ATOM 621 O O . GLN A 1 86 ? -18.593 6.457 22.324 1.00 75.19 86 GLN A O 1
ATOM 626 N N . GLY A 1 87 ? -17.476 6.640 20.405 1.00 61.84 87 GLY A N 1
ATOM 627 C CA . GLY A 1 87 ? -17.761 8.067 20.213 1.00 61.84 87 GLY A CA 1
ATOM 628 C C . GLY A 1 87 ? -16.663 9.049 20.628 1.00 61.84 87 GLY A C 1
ATOM 629 O O . GLY A 1 87 ? -16.980 10.129 21.116 1.00 61.84 87 GLY A O 1
ATOM 630 N N . GLY A 1 88 ? -15.385 8.733 20.386 1.00 67.38 88 GLY A N 1
ATOM 631 C CA . GLY A 1 88 ? -14.307 9.741 20.433 1.00 67.38 88 GLY A CA 1
ATOM 632 C C . GLY A 1 88 ? -13.283 9.571 21.553 1.00 67.38 88 GLY A C 1
ATOM 633 O O . GLY A 1 88 ? -12.689 10.551 22.003 1.00 67.38 88 GLY A O 1
ATOM 634 N N . GLY A 1 89 ? -13.059 8.336 21.992 1.00 82.81 89 GLY A N 1
ATOM 635 C CA . GLY A 1 89 ? -11.972 8.002 22.896 1.00 82.81 89 GLY A CA 1
ATOM 636 C C . GLY A 1 89 ? -10.595 8.033 22.220 1.00 82.81 89 GLY A C 1
ATOM 637 O O . GLY A 1 89 ? -10.400 8.372 21.047 1.00 82.81 89 GLY A O 1
ATOM 638 N N . GLU A 1 90 ? -9.584 7.645 22.994 1.00 85.19 90 GLU A N 1
ATOM 639 C CA . GLU A 1 90 ? -8.193 7.583 22.537 1.00 85.19 90 GLU A CA 1
ATOM 640 C C . GLU A 1 90 ? -7.998 6.577 21.385 1.00 85.19 90 GLU A C 1
ATOM 642 O O . GLU A 1 90 ? -7.129 6.759 20.524 1.00 85.19 90 GLU A O 1
ATOM 647 N N . LYS A 1 91 ? -8.844 5.539 21.315 1.00 84.00 91 LYS A N 1
ATOM 648 C CA . LYS A 1 91 ? -8.752 4.491 20.292 1.00 84.00 91 LYS A CA 1
ATOM 649 C C . LYS A 1 91 ? -9.184 4.993 18.916 1.00 84.00 91 LYS A C 1
ATOM 651 O O . LYS A 1 91 ? -8.506 4.657 17.948 1.00 84.00 91 LYS A O 1
ATOM 656 N N . ALA A 1 92 ? -10.197 5.854 18.812 1.00 87.50 92 ALA A N 1
ATOM 657 C CA . ALA A 1 92 ? -10.599 6.476 17.552 1.00 87.50 92 ALA A CA 1
ATOM 658 C C . ALA A 1 92 ? -9.492 7.381 17.010 1.00 87.50 92 ALA A C 1
ATOM 660 O O . ALA A 1 92 ? -9.158 7.323 15.826 1.00 87.50 92 ALA A O 1
ATOM 661 N N . LYS A 1 93 ? -8.857 8.173 17.884 1.00 88.06 93 LYS A N 1
ATOM 662 C CA . LYS A 1 93 ? -7.742 9.050 17.499 1.00 88.06 93 LYS A CA 1
ATOM 663 C C . LYS A 1 93 ? -6.533 8.238 17.022 1.00 88.06 93 LYS A C 1
ATOM 66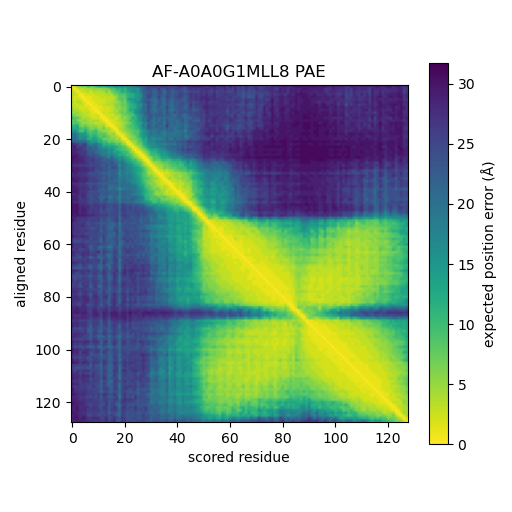5 O O . LYS A 1 93 ? -5.898 8.586 16.025 1.00 88.06 93 LYS A O 1
ATOM 670 N N . LYS A 1 94 ? -6.246 7.119 17.695 1.00 88.12 94 LYS A N 1
ATOM 671 C CA . LYS A 1 94 ? -5.187 6.179 17.306 1.00 88.12 94 LYS A CA 1
ATOM 672 C C . LYS A 1 94 ? -5.499 5.466 15.988 1.00 88.12 94 LYS A C 1
ATOM 674 O O . LYS A 1 94 ? -4.615 5.377 15.142 1.00 88.12 94 LYS A O 1
ATOM 679 N N . ALA A 1 95 ? -6.735 5.009 15.793 1.00 89.06 95 ALA A N 1
ATOM 680 C CA . ALA A 1 95 ? -7.188 4.378 14.558 1.00 89.06 95 ALA A CA 1
ATOM 681 C C . ALA A 1 95 ? -7.092 5.336 13.366 1.00 89.06 95 ALA A C 1
ATOM 683 O O . ALA A 1 95 ? -6.533 4.973 12.334 1.00 89.06 95 ALA A O 1
ATOM 684 N N . MET A 1 96 ? -7.533 6.584 13.542 1.00 89.19 96 MET A N 1
ATOM 685 C CA . MET A 1 96 ? -7.417 7.628 12.523 1.00 89.19 96 MET A CA 1
ATOM 686 C C . MET A 1 96 ? -5.965 7.886 12.139 1.00 89.19 96 MET A C 1
ATOM 688 O O . MET A 1 96 ? -5.650 7.868 10.953 1.00 89.19 96 MET A O 1
ATOM 692 N N . LYS A 1 97 ? -5.063 8.028 13.121 1.00 90.81 97 LYS A N 1
ATOM 693 C CA . LYS A 1 97 ? -3.621 8.164 12.864 1.00 90.81 97 LYS A CA 1
ATOM 694 C C . LYS A 1 97 ? -3.069 6.965 12.087 1.00 90.81 97 LYS A C 1
ATOM 696 O O . LYS A 1 97 ? -2.284 7.144 11.157 1.00 90.81 97 LYS A O 1
ATOM 701 N N . LEU A 1 98 ? -3.481 5.750 12.449 1.00 91.00 98 LEU A N 1
ATOM 702 C CA . LEU A 1 98 ? -3.038 4.527 11.780 1.00 91.00 98 LEU A CA 1
ATOM 703 C C . LEU A 1 98 ? -3.521 4.486 10.324 1.00 91.00 98 LEU A C 1
ATOM 705 O O . LEU A 1 98 ? -2.717 4.223 9.436 1.00 91.00 98 LEU A O 1
ATOM 709 N N . LEU A 1 99 ? -4.780 4.855 10.070 1.00 90.69 99 LEU A N 1
ATOM 710 C CA . LEU A 1 99 ? -5.330 4.986 8.720 1.00 90.69 99 LEU A CA 1
ATOM 711 C C . LEU A 1 99 ? -4.604 6.053 7.901 1.00 90.69 99 LEU A C 1
ATOM 713 O O . LEU A 1 99 ? -4.240 5.784 6.761 1.00 90.69 99 LEU A O 1
ATOM 717 N N . THR A 1 100 ? -4.330 7.235 8.465 1.00 90.94 100 THR A N 1
ATOM 718 C CA . THR A 1 100 ? -3.624 8.294 7.717 1.00 90.94 100 THR A CA 1
ATOM 719 C C . THR A 1 100 ? -2.227 7.833 7.318 1.00 90.94 100 THR A C 1
ATOM 721 O O . THR A 1 100 ? -1.811 8.012 6.177 1.00 90.94 100 THR A O 1
ATOM 724 N N . THR A 1 101 ? -1.516 7.186 8.244 1.00 91.12 101 THR A N 1
ATOM 725 C CA . THR A 1 101 ? -0.164 6.672 7.991 1.00 91.12 101 THR A CA 1
ATOM 726 C C . THR A 1 101 ? -0.186 5.542 6.955 1.00 91.12 101 THR A C 1
ATOM 728 O O . THR A 1 101 ? 0.675 5.497 6.079 1.00 91.12 101 THR A O 1
ATOM 731 N N . ALA A 1 102 ? -1.197 4.668 7.005 1.00 90.12 102 ALA A N 1
ATOM 732 C CA . ALA A 1 102 ? -1.380 3.601 6.026 1.00 90.12 102 ALA A CA 1
ATOM 733 C C . ALA A 1 102 ? -1.667 4.152 4.616 1.00 90.12 102 ALA A C 1
ATOM 735 O O . ALA A 1 102 ? -1.047 3.720 3.647 1.00 90.12 102 ALA A O 1
ATOM 736 N N . VAL A 1 103 ? -2.548 5.150 4.499 1.00 91.88 103 VAL A N 1
ATOM 737 C CA . VAL A 1 103 ? -2.866 5.800 3.217 1.00 91.88 103 VAL A CA 1
ATOM 738 C C . VAL A 1 103 ? -1.630 6.468 2.620 1.00 91.88 103 VAL A C 1
ATOM 740 O O . VAL A 1 103 ? -1.356 6.284 1.438 1.00 91.88 103 VAL A O 1
ATOM 743 N N . ILE A 1 104 ? -0.841 7.183 3.428 1.00 93.50 104 ILE A N 1
ATOM 744 C CA . ILE A 1 104 ? 0.409 7.803 2.964 1.00 93.50 104 ILE A CA 1
ATOM 745 C C . ILE A 1 104 ? 1.378 6.739 2.427 1.00 93.50 104 ILE A C 1
ATOM 747 O O . ILE A 1 104 ? 1.970 6.936 1.369 1.00 93.50 104 ILE A O 1
ATOM 751 N N . GLY A 1 105 ? 1.501 5.593 3.105 1.00 88.75 105 GLY A N 1
ATOM 752 C CA . GLY A 1 105 ? 2.322 4.475 2.632 1.00 88.75 105 GLY A CA 1
ATOM 753 C C . GLY A 1 105 ? 1.886 3.954 1.259 1.00 88.75 105 GLY A C 1
ATOM 754 O O . GLY A 1 105 ? 2.722 3.791 0.373 1.00 88.75 105 GLY A O 1
ATOM 755 N N . ILE A 1 106 ? 0.580 3.768 1.049 1.00 90.56 106 ILE A N 1
ATOM 756 C CA . ILE A 1 106 ? 0.030 3.334 -0.246 1.00 90.56 106 ILE A CA 1
ATOM 757 C C . ILE A 1 106 ? 0.312 4.374 -1.336 1.00 90.56 106 ILE A C 1
ATOM 759 O O . ILE A 1 106 ? 0.746 4.016 -2.429 1.00 90.56 106 ILE A O 1
ATOM 763 N N . VAL A 1 107 ? 0.122 5.662 -1.037 1.00 94.12 107 VAL A N 1
ATOM 764 C CA . VAL A 1 107 ? 0.397 6.752 -1.986 1.00 94.12 107 VAL A CA 1
ATOM 765 C C . VAL A 1 107 ? 1.864 6.751 -2.419 1.00 94.12 107 VAL A C 1
ATOM 767 O O . VAL A 1 107 ? 2.138 6.886 -3.608 1.00 94.12 107 VAL A O 1
ATOM 770 N N . ILE A 1 108 ? 2.804 6.548 -1.491 1.00 92.50 108 ILE A N 1
ATOM 771 C CA . ILE A 1 108 ? 4.240 6.482 -1.807 1.00 92.50 108 ILE A CA 1
ATOM 772 C C . ILE A 1 108 ? 4.548 5.303 -2.736 1.00 92.50 108 ILE A C 1
ATOM 774 O O . ILE A 1 108 ? 5.295 5.471 -3.696 1.00 92.50 108 ILE A O 1
ATOM 778 N N . ILE A 1 109 ? 3.961 4.130 -2.487 1.00 89.06 109 ILE A N 1
ATOM 779 C CA . ILE A 1 109 ? 4.170 2.937 -3.323 1.00 89.06 109 ILE A CA 1
ATOM 780 C C . ILE A 1 109 ? 3.675 3.186 -4.754 1.00 89.06 109 ILE A C 1
ATOM 782 O O . ILE A 1 109 ? 4.397 2.929 -5.718 1.00 89.06 109 ILE A O 1
ATOM 786 N N . VAL A 1 110 ? 2.467 3.737 -4.899 1.00 90.44 110 VAL A N 1
ATOM 787 C CA . VAL A 1 110 ? 1.889 4.065 -6.212 1.00 90.44 110 VAL A CA 1
ATOM 788 C C . VAL A 1 110 ? 2.718 5.138 -6.922 1.00 90.44 110 VAL A C 1
ATOM 790 O O . VAL A 1 110 ? 2.999 5.011 -8.114 1.00 90.44 110 VAL A O 1
ATOM 793 N N . ALA A 1 111 ? 3.161 6.168 -6.196 1.00 93.19 111 ALA A N 1
ATOM 794 C CA . ALA A 1 111 ? 4.005 7.224 -6.744 1.00 93.19 111 ALA A CA 1
ATOM 795 C C . ALA A 1 111 ? 5.363 6.686 -7.218 1.00 93.19 111 ALA A C 1
ATOM 797 O O . ALA A 1 111 ? 5.807 7.036 -8.307 1.00 93.19 111 ALA A O 1
ATOM 798 N N . ALA A 1 112 ? 6.001 5.802 -6.448 1.00 89.75 112 ALA A N 1
ATOM 799 C CA . ALA A 1 112 ? 7.267 5.181 -6.828 1.00 89.75 112 ALA A CA 1
ATOM 800 C C . ALA A 1 112 ? 7.137 4.378 -8.131 1.00 89.75 112 ALA A C 1
ATOM 802 O O . ALA A 1 112 ? 7.979 4.506 -9.021 1.00 89.75 112 ALA A O 1
ATOM 803 N N . TYR A 1 113 ? 6.052 3.612 -8.278 1.00 87.06 113 TYR A N 1
ATOM 804 C CA . TYR A 1 113 ? 5.772 2.863 -9.503 1.00 87.06 113 TYR A CA 1
ATOM 805 C C . TYR A 1 113 ? 5.524 3.787 -10.705 1.00 87.06 113 TYR A C 1
ATOM 807 O O . TYR A 1 113 ? 6.093 3.584 -11.778 1.00 87.06 113 TYR A O 1
ATOM 815 N N . ALA A 1 114 ? 4.725 4.843 -10.523 1.00 89.50 114 ALA A N 1
ATOM 816 C CA . ALA A 1 114 ? 4.461 5.830 -11.567 1.00 89.50 114 ALA A CA 1
ATOM 817 C C . ALA A 1 114 ? 5.744 6.541 -12.032 1.00 89.50 114 ALA A C 1
ATOM 819 O O . ALA A 1 114 ? 5.978 6.669 -13.233 1.00 89.50 114 ALA A O 1
ATOM 820 N N . ILE A 1 115 ? 6.602 6.951 -11.091 1.00 90.31 115 ILE A N 1
ATOM 821 C CA . ILE A 1 115 ? 7.886 7.595 -11.394 1.00 90.31 115 ILE A CA 1
ATOM 822 C C . ILE A 1 115 ? 8.815 6.624 -12.127 1.00 90.31 115 ILE A C 1
ATOM 824 O O . ILE A 1 115 ? 9.422 7.006 -13.123 1.00 90.31 115 ILE A O 1
ATOM 828 N N . SER A 1 116 ? 8.916 5.371 -11.676 1.00 86.88 116 SER A N 1
ATOM 829 C CA . SER A 1 116 ? 9.784 4.373 -12.310 1.00 86.88 116 SER A CA 1
ATOM 830 C C . SER A 1 116 ? 9.402 4.142 -13.776 1.00 86.88 116 SER A C 1
ATOM 832 O O . SER A 1 116 ? 10.262 4.223 -14.653 1.00 86.88 116 SER A O 1
ATOM 834 N N . ASN A 1 117 ? 8.106 3.979 -14.061 1.00 86.19 117 ASN A N 1
ATOM 835 C CA . ASN A 1 117 ? 7.614 3.840 -15.433 1.00 86.19 117 ASN A CA 1
ATOM 836 C C . ASN A 1 117 ? 7.822 5.101 -16.271 1.00 86.19 117 ASN A C 1
ATOM 838 O O . ASN A 1 117 ? 8.157 5.004 -17.448 1.00 86.19 117 ASN A O 1
ATOM 842 N N . TYR A 1 118 ? 7.651 6.283 -15.676 1.00 89.75 118 TYR A N 1
ATOM 843 C CA . TYR A 1 118 ? 7.905 7.545 -16.365 1.00 89.75 118 TYR A CA 1
ATOM 844 C C . TYR A 1 118 ? 9.374 7.673 -16.786 1.00 89.75 118 TYR A C 1
ATOM 846 O O . TYR A 1 118 ? 9.660 8.027 -17.927 1.00 89.75 118 TYR A O 1
ATOM 854 N N . VAL A 1 119 ? 10.312 7.337 -15.894 1.00 89.75 119 VAL A N 1
ATOM 855 C CA . VAL A 1 119 ? 11.752 7.395 -16.184 1.00 89.75 119 VAL A CA 1
ATOM 856 C C . VAL A 1 119 ? 12.138 6.385 -17.265 1.00 89.75 119 VAL A C 1
ATOM 858 O O . VAL A 1 119 ? 12.832 6.752 -18.211 1.00 89.75 119 VAL A O 1
ATOM 861 N N . ILE A 1 120 ? 11.666 5.138 -17.168 1.00 86.31 120 ILE A N 1
ATOM 862 C CA . ILE A 1 120 ? 11.949 4.105 -18.178 1.00 86.31 120 ILE A CA 1
ATOM 863 C C . ILE A 1 120 ? 11.358 4.511 -19.534 1.00 86.31 120 ILE A C 1
ATOM 865 O O . ILE A 1 120 ? 12.055 4.466 -20.546 1.00 86.31 120 ILE A O 1
ATOM 869 N N . GLY A 1 121 ? 10.106 4.977 -19.556 1.00 85.12 121 GLY A N 1
ATOM 870 C CA . GLY A 1 121 ? 9.452 5.458 -20.772 1.00 85.12 121 GLY A CA 1
ATOM 871 C C . GLY A 1 121 ? 10.188 6.634 -21.416 1.00 85.12 121 GLY A C 1
ATOM 872 O O . GLY A 1 121 ? 10.365 6.650 -22.631 1.00 85.12 121 GLY A O 1
ATOM 873 N N . ALA A 1 122 ? 10.686 7.580 -20.613 1.00 83.19 122 ALA A N 1
ATOM 874 C CA . ALA A 1 122 ? 11.483 8.701 -21.107 1.00 83.19 122 ALA A CA 1
ATOM 875 C C . ALA A 1 122 ? 12.824 8.252 -21.718 1.00 83.19 122 ALA A C 1
ATOM 877 O O . ALA A 1 122 ? 13.238 8.796 -22.738 1.00 83.19 122 ALA A O 1
ATOM 878 N N . MET A 1 123 ? 13.489 7.248 -21.136 1.00 79.50 123 MET A N 1
ATOM 879 C CA . MET A 1 123 ? 14.738 6.694 -21.681 1.00 79.50 123 MET A CA 1
ATOM 880 C C . MET A 1 123 ? 14.519 5.960 -23.012 1.00 79.50 123 MET A C 1
ATOM 882 O O . MET A 1 123 ? 15.298 6.135 -23.950 1.00 79.50 123 MET A O 1
ATOM 886 N N . VAL A 1 124 ? 13.438 5.181 -23.127 1.00 83.50 124 VAL A N 1
ATOM 887 C CA . VAL A 1 124 ? 13.074 4.494 -24.379 1.00 83.50 124 VAL A CA 1
ATOM 888 C C . VAL A 1 124 ? 12.712 5.500 -25.476 1.00 83.50 124 VAL A C 1
ATOM 890 O O . VAL A 1 124 ? 13.179 5.361 -26.604 1.00 83.50 124 VAL A O 1
ATOM 893 N N . ALA A 1 125 ? 11.949 6.546 -25.139 1.00 78.50 125 ALA A N 1
ATOM 894 C CA . ALA A 1 125 ? 11.525 7.575 -26.089 1.00 78.50 125 ALA A CA 1
ATOM 895 C C . ALA A 1 125 ? 12.680 8.414 -26.663 1.00 78.50 125 ALA A C 1
ATOM 897 O O . ALA A 1 125 ? 12.553 8.925 -27.765 1.00 78.50 125 ALA A O 1
ATOM 898 N N . VAL A 1 126 ? 13.791 8.573 -25.933 1.00 78.19 126 VAL A N 1
ATOM 899 C CA . VAL A 1 126 ? 14.984 9.298 -26.419 1.00 78.19 126 VAL A CA 1
ATOM 900 C C . VAL A 1 126 ? 15.911 8.403 -27.257 1.00 78.19 126 VAL A C 1
ATOM 902 O O . VAL A 1 126 ? 16.740 8.911 -28.007 1.00 78.19 126 VAL A O 1
ATOM 905 N N . THR A 1 127 ? 15.786 7.078 -27.138 1.00 72.12 127 THR A N 1
ATOM 906 C CA . THR A 1 127 ? 16.656 6.111 -27.836 1.00 72.12 127 THR A CA 1
ATOM 907 C C . THR A 1 127 ? 16.115 5.709 -29.219 1.00 72.12 127 THR A C 1
ATOM 909 O O . THR A 1 127 ? 16.863 5.145 -30.016 1.00 72.12 127 THR A O 1
ATOM 912 N N . THR A 1 128 ? 14.844 6.002 -29.520 1.00 52.47 128 THR A N 1
ATOM 913 C CA . THR A 1 128 ? 14.220 5.798 -30.846 1.00 52.47 128 THR A CA 1
ATOM 914 C C . THR A 1 128 ? 14.095 7.127 -31.574 1.00 52.47 128 THR A C 1
ATOM 916 O O . THR A 1 128 ? 14.397 7.162 -32.787 1.00 52.47 128 THR A O 1
#

pLDDT: mean 74.96, std 15.05, range [48.31, 94.12]